Protein AF-A0A9X5X8I8-F1 (afdb_monomer)

Foldseek 3Di:
DDAFDADPQQKTKDLDLVNQCVPCVVVLVVCVVVNVVVVVVSVCCVVPNQPPPHPDRDMDMDGDPPCNVPPDDD

Structure (mmCIF, N/CA/C/O backbone):
data_AF-A0A9X5X8I8-F1
#
_entry.id   AF-A0A9X5X8I8-F1
#
loop_
_atom_site.group_PDB
_atom_site.id
_atom_site.type_symbol
_atom_site.label_atom_id
_atom_site.label_alt_id
_atom_site.label_comp_id
_atom_site.label_asym_id
_atom_site.label_entity_id
_atom_site.label_seq_id
_atom_site.pdbx_PDB_ins_code
_atom_site.Cartn_x
_atom_site.Cartn_y
_atom_site.Cartn_z
_atom_site.occupancy
_atom_site.B_iso_or_equiv
_atom_site.auth_seq_id
_atom_site.auth_comp_id
_atom_site.auth_asym_id
_atom_site.auth_atom_id
_atom_site.pdbx_PDB_model_num
ATOM 1 N N . MET A 1 1 ? 3.806 19.462 0.097 1.00 42.56 1 MET A N 1
ATOM 2 C CA . MET A 1 1 ? 3.526 18.805 1.396 1.00 42.56 1 MET A CA 1
ATOM 3 C C . MET A 1 1 ? 4.140 17.418 1.291 1.00 42.56 1 MET A C 1
ATOM 5 O O . MET A 1 1 ? 4.021 16.899 0.191 1.00 42.56 1 MET A O 1
ATOM 9 N N . PRO A 1 2 ? 4.962 16.968 2.261 1.00 58.00 2 PRO A N 1
ATOM 10 C CA . PRO A 1 2 ? 6.203 16.226 1.990 1.00 58.00 2 PRO A CA 1
ATOM 11 C C . PRO A 1 2 ? 5.953 15.097 0.990 1.00 58.00 2 PRO A C 1
ATOM 13 O O . PRO A 1 2 ? 5.232 14.155 1.289 1.00 58.00 2 PRO A O 1
ATOM 16 N N . GLY A 1 3 ? 6.462 15.290 -0.228 1.00 69.00 3 GLY A N 1
ATOM 17 C CA . GLY A 1 3 ? 6.213 14.379 -1.334 1.00 69.00 3 GLY A CA 1
ATOM 18 C C . GLY A 1 3 ? 6.987 13.082 -1.162 1.00 69.00 3 GLY A C 1
ATOM 19 O O . GLY A 1 3 ? 7.935 13.012 -0.373 1.00 69.00 3 GLY A O 1
ATOM 20 N N . MET A 1 4 ? 6.582 12.081 -1.936 1.00 73.69 4 MET A N 1
ATOM 21 C CA . MET A 1 4 ? 7.293 10.820 -2.100 1.00 73.69 4 MET A CA 1
ATOM 22 C C . MET A 1 4 ? 8.820 10.984 -2.037 1.00 73.69 4 MET A C 1
ATOM 24 O O . MET A 1 4 ? 9.442 11.614 -2.894 1.00 73.69 4 MET A O 1
ATOM 28 N N . THR A 1 5 ? 9.433 10.418 -0.997 1.00 84.44 5 THR A N 1
ATOM 29 C CA . THR A 1 5 ? 10.886 10.471 -0.805 1.00 84.44 5 THR A CA 1
ATOM 30 C C . THR A 1 5 ? 11.516 9.281 -1.502 1.00 84.44 5 THR A C 1
ATOM 32 O O . THR A 1 5 ? 11.194 8.143 -1.165 1.00 84.44 5 THR A O 1
ATOM 35 N N . ARG A 1 6 ? 12.413 9.527 -2.462 1.00 85.06 6 ARG A N 1
ATOM 36 C CA . ARG A 1 6 ? 13.175 8.464 -3.127 1.00 85.06 6 ARG A CA 1
ATOM 37 C C . ARG A 1 6 ? 14.525 8.256 -2.443 1.00 85.06 6 ARG A C 1
ATOM 39 O O . ARG A 1 6 ? 15.214 9.230 -2.148 1.00 85.06 6 ARG A O 1
ATOM 46 N N . ASP A 1 7 ? 14.915 7.008 -2.205 1.00 87.88 7 ASP A N 1
ATOM 47 C CA . ASP A 1 7 ? 16.261 6.659 -1.751 1.00 87.88 7 ASP A CA 1
ATOM 48 C C . ASP A 1 7 ? 17.226 6.419 -2.927 1.00 87.88 7 ASP A C 1
ATOM 50 O O . ASP A 1 7 ? 16.832 6.301 -4.090 1.00 87.88 7 ASP A O 1
ATOM 54 N N . ALA A 1 8 ? 18.520 6.312 -2.619 1.00 82.25 8 ALA A N 1
ATOM 55 C CA . ALA A 1 8 ? 19.567 6.070 -3.616 1.00 82.25 8 ALA A CA 1
ATOM 56 C C . ALA A 1 8 ? 19.477 4.690 -4.302 1.00 82.25 8 ALA A C 1
ATOM 58 O O . ALA A 1 8 ? 20.237 4.416 -5.226 1.00 82.25 8 ALA A O 1
ATOM 59 N N . ARG A 1 9 ? 18.591 3.803 -3.837 1.00 83.69 9 ARG A N 1
ATOM 60 C CA . ARG A 1 9 ? 18.383 2.452 -4.366 1.00 83.69 9 ARG A CA 1
ATOM 61 C C . ARG A 1 9 ? 17.105 2.346 -5.197 1.00 83.69 9 ARG A C 1
ATOM 63 O O . ARG A 1 9 ? 16.804 1.255 -5.659 1.00 83.69 9 ARG A O 1
ATOM 70 N N . GLY A 1 10 ? 16.373 3.442 -5.401 1.00 87.56 10 GLY A N 1
ATOM 71 C CA . GLY A 1 10 ? 15.153 3.463 -6.206 1.00 87.56 10 GLY A CA 1
ATOM 72 C C . GLY A 1 10 ? 13.864 3.225 -5.415 1.00 87.56 10 GLY A C 1
ATOM 73 O O . GLY A 1 10 ? 12.783 3.212 -6.001 1.00 87.56 10 GLY A O 1
ATOM 74 N N . TRP A 1 11 ? 13.928 3.086 -4.093 1.00 89.38 11 TRP A N 1
ATOM 75 C CA . TRP A 1 11 ? 12.728 3.010 -3.266 1.00 89.38 11 TRP A CA 1
ATOM 76 C C . TRP A 1 11 ? 12.086 4.371 -3.122 1.00 89.38 11 TRP A C 1
ATOM 78 O O . TRP A 1 11 ? 12.770 5.350 -2.865 1.00 89.38 11 TRP A O 1
ATOM 88 N N . VAL A 1 12 ? 10.767 4.413 -3.244 1.00 90.75 12 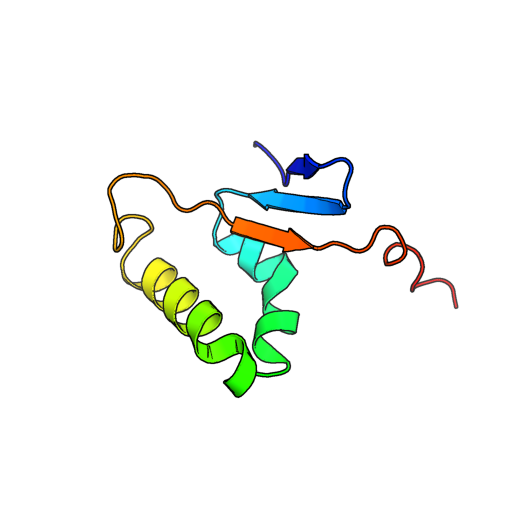VAL A N 1
ATOM 89 C CA . VAL A 1 12 ? 9.953 5.606 -3.055 1.00 90.75 12 VAL A CA 1
ATOM 90 C C . VAL A 1 12 ? 9.039 5.383 -1.860 1.00 90.75 12 VAL A C 1
ATOM 92 O O . VAL A 1 12 ? 8.296 4.399 -1.832 1.00 90.75 12 VAL A O 1
ATOM 95 N N . PHE A 1 13 ? 9.083 6.299 -0.897 1.00 90.75 13 PHE A N 1
ATOM 96 C CA . PHE A 1 13 ? 8.371 6.186 0.366 1.00 90.75 13 PHE A CA 1
ATOM 97 C C . PHE A 1 13 ? 7.382 7.322 0.609 1.00 90.75 13 PHE A C 1
ATOM 99 O O . PHE A 1 13 ? 7.629 8.460 0.211 1.00 90.75 13 PHE A O 1
ATOM 106 N N . THR A 1 14 ? 6.295 7.019 1.314 1.00 91.06 14 THR A N 1
ATOM 107 C CA . THR A 1 14 ? 5.287 7.997 1.740 1.00 91.06 14 THR A CA 1
ATOM 108 C C . THR A 1 14 ? 4.597 7.554 3.033 1.00 91.06 14 THR A C 1
ATOM 110 O O . THR A 1 14 ? 4.514 6.362 3.331 1.00 91.06 14 THR A O 1
ATOM 113 N N . HIS A 1 15 ? 4.095 8.518 3.804 1.00 90.06 15 HIS A N 1
ATOM 114 C CA . HIS A 1 15 ? 3.180 8.276 4.927 1.00 90.06 15 HIS A CA 1
ATOM 115 C C . HIS A 1 15 ? 1.703 8.362 4.507 1.00 90.06 15 HIS A C 1
ATOM 117 O O . HIS A 1 15 ? 0.815 8.069 5.304 1.00 90.06 15 HIS A O 1
ATOM 123 N N . ASP A 1 16 ? 1.430 8.773 3.267 1.00 90.31 16 ASP A N 1
ATO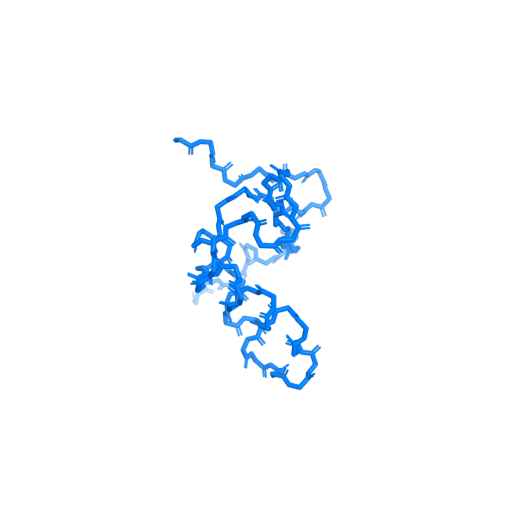M 124 C CA . ASP A 1 16 ? 0.083 8.933 2.737 1.00 90.31 16 ASP A CA 1
ATOM 125 C C . ASP A 1 16 ? -0.365 7.647 2.021 1.00 90.31 16 ASP A C 1
ATOM 127 O O . ASP A 1 16 ? 0.235 7.193 1.040 1.00 90.31 16 ASP A O 1
ATOM 131 N N . LEU A 1 17 ? -1.435 7.040 2.538 1.00 91.06 17 LEU A N 1
ATOM 132 C CA . LEU A 1 17 ? -2.011 5.821 1.978 1.00 91.06 17 LEU A CA 1
ATOM 133 C C . LEU A 1 17 ? -2.596 6.047 0.577 1.00 91.06 17 LEU A C 1
ATOM 135 O O . LEU A 1 17 ? -2.478 5.166 -0.277 1.00 91.06 17 LEU A O 1
ATOM 139 N N . ASP A 1 18 ? -3.230 7.190 0.331 1.00 91.25 18 ASP A N 1
ATOM 140 C CA . ASP A 1 18 ? -3.847 7.496 -0.958 1.00 91.25 18 ASP A CA 1
ATOM 141 C C . ASP A 1 18 ? -2.773 7.771 -2.019 1.00 91.25 18 ASP A C 1
ATOM 143 O O . ASP A 1 18 ? -2.885 7.288 -3.151 1.00 91.25 18 ASP A O 1
ATOM 147 N N . GLU A 1 19 ? -1.683 8.451 -1.651 1.00 91.00 19 GLU A N 1
ATOM 148 C CA . GLU A 1 19 ? -0.517 8.641 -2.527 1.00 91.00 19 GLU A CA 1
ATOM 149 C C . GLU A 1 19 ? 0.137 7.290 -2.871 1.00 91.00 19 GLU A C 1
ATOM 151 O O . GLU A 1 19 ? 0.418 6.994 -4.038 1.00 91.00 19 GLU A O 1
ATOM 156 N N . PHE A 1 20 ? 0.300 6.413 -1.874 1.00 92.38 20 PHE A N 1
ATOM 157 C CA . PHE A 1 20 ? 0.802 5.058 -2.091 1.00 92.38 20 PHE A CA 1
ATOM 158 C C . PHE A 1 20 ? -0.104 4.249 -3.027 1.00 92.38 20 PHE A C 1
ATOM 160 O O . PHE A 1 20 ? 0.381 3.640 -3.983 1.00 92.38 20 PHE A O 1
ATOM 167 N N . LEU A 1 21 ? -1.419 4.245 -2.791 1.00 92.44 21 LEU A N 1
ATOM 168 C CA . LEU A 1 21 ? -2.376 3.482 -3.595 1.00 92.44 21 LEU A CA 1
ATOM 169 C C . LEU A 1 21 ? -2.531 4.028 -5.014 1.00 92.44 21 LEU A C 1
ATOM 171 O O . LEU A 1 21 ? -2.761 3.236 -5.926 1.00 92.44 21 LEU A O 1
ATOM 175 N N . THR A 1 22 ? -2.372 5.334 -5.216 1.00 92.62 22 THR A N 1
ATOM 176 C CA . THR A 1 22 ? -2.339 5.939 -6.556 1.00 92.62 22 THR A CA 1
ATOM 177 C C . THR A 1 22 ? -1.154 5.411 -7.361 1.00 92.62 22 THR A C 1
ATOM 179 O O . THR A 1 22 ? -1.272 5.167 -8.556 1.00 92.62 22 THR A O 1
ATOM 182 N N .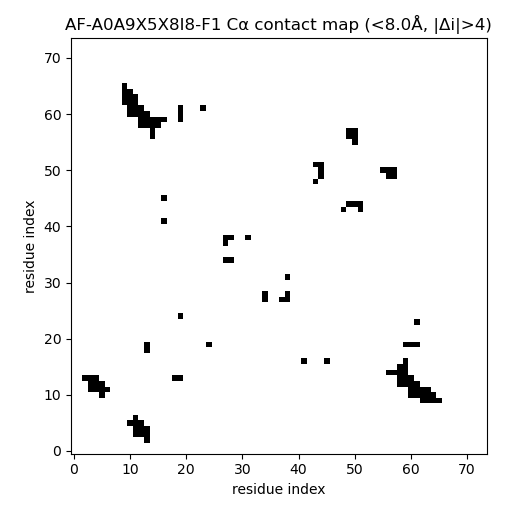 SER A 1 23 ? -0.016 5.179 -6.704 1.00 89.00 23 SER A N 1
ATOM 183 C CA . SER A 1 23 ? 1.217 4.784 -7.381 1.00 89.00 23 SER A CA 1
ATOM 184 C C . SER A 1 23 ? 1.427 3.268 -7.496 1.00 89.00 23 SER A C 1
ATOM 186 O O . SER A 1 23 ? 1.931 2.785 -8.507 1.00 89.00 23 SER A O 1
ATOM 188 N N . ALA A 1 24 ? 1.059 2.499 -6.470 1.00 91.38 24 ALA A N 1
ATOM 189 C CA . ALA A 1 24 ? 1.273 1.050 -6.403 1.00 91.38 24 ALA A CA 1
ATOM 190 C C . ALA A 1 24 ? -0.017 0.235 -6.597 1.00 91.38 24 ALA A C 1
ATOM 192 O O . ALA A 1 24 ? 0.027 -0.994 -6.678 1.00 91.38 24 ALA A O 1
ATOM 193 N N . GLY A 1 25 ? -1.177 0.892 -6.658 1.00 91.19 25 GLY A N 1
ATOM 194 C CA . GLY A 1 25 ? -2.477 0.231 -6.643 1.00 91.19 25 GLY A CA 1
ATOM 195 C C . GLY A 1 25 ? -2.705 -0.725 -7.808 1.00 91.19 25 GLY A C 1
ATOM 196 O O . GLY A 1 25 ? -3.254 -1.808 -7.595 1.00 91.19 25 GLY A O 1
ATOM 197 N N . ASP A 1 26 ? -2.286 -0.358 -9.015 1.00 92.88 26 ASP A N 1
ATOM 198 C CA . ASP A 1 26 ? -2.450 -1.212 -10.197 1.00 92.88 26 ASP A CA 1
ATOM 199 C C . ASP A 1 26 ? -1.538 -2.437 -10.131 1.00 92.88 26 ASP A C 1
ATOM 201 O O . ASP A 1 26 ? -1.969 -3.557 -10.412 1.00 92.88 26 ASP A O 1
ATOM 205 N N . PHE A 1 27 ? -0.310 -2.262 -9.635 1.00 91.69 27 PHE A N 1
ATOM 206 C CA . PHE A 1 27 ? 0.606 -3.369 -9.375 1.00 91.69 27 PHE A CA 1
ATOM 207 C C . PHE A 1 27 ? 0.012 -4.365 -8.369 1.00 91.69 27 PHE A C 1
ATOM 209 O O . PHE A 1 27 ? -0.053 -5.561 -8.658 1.00 91.69 27 PHE A O 1
ATOM 216 N N . LEU A 1 28 ? -0.504 -3.887 -7.230 1.00 93.19 28 LEU A N 1
ATOM 217 C CA . LEU A 1 28 ? -1.129 -4.750 -6.220 1.00 93.19 28 LEU A CA 1
ATOM 218 C C . LEU A 1 28 ? -2.346 -5.505 -6.777 1.00 93.19 28 LEU A C 1
ATOM 220 O O . LEU A 1 28 ? -2.574 -6.665 -6.435 1.00 93.19 28 LEU A O 1
ATOM 224 N N . ARG A 1 29 ? -3.119 -4.871 -7.665 1.00 92.38 29 ARG A N 1
ATOM 225 C CA . ARG A 1 29 ? -4.301 -5.479 -8.294 1.00 92.38 29 ARG A CA 1
ATOM 226 C C . ARG A 1 29 ? -3.973 -6.400 -9.465 1.00 92.38 29 ARG A C 1
ATOM 228 O O . ARG A 1 29 ? -4.816 -7.218 -9.817 1.00 92.38 29 ARG A O 1
ATOM 235 N N . SER A 1 30 ? -2.766 -6.333 -10.024 1.00 95.56 30 SER A N 1
ATOM 236 C CA . SER A 1 30 ? -2.348 -7.190 -11.143 1.00 95.56 30 SER A CA 1
ATOM 237 C C . SER A 1 30 ? -2.351 -8.681 -10.786 1.00 95.56 30 SER A C 1
ATOM 239 O O . SER A 1 30 ? -2.633 -9.531 -11.631 1.00 95.56 30 SER A O 1
ATOM 241 N N . ARG A 1 31 ? -2.050 -9.013 -9.522 1.00 93.56 31 ARG A N 1
ATOM 242 C CA . ARG A 1 31 ? -2.009 -10.388 -9.003 1.00 93.56 31 ARG A CA 1
ATOM 243 C C . ARG A 1 31 ? -2.615 -10.449 -7.600 1.00 93.56 31 ARG A C 1
ATOM 245 O O . ARG A 1 31 ? -1.878 -10.609 -6.625 1.00 93.56 31 ARG A O 1
ATOM 252 N N . PRO A 1 32 ? -3.951 -10.374 -7.470 1.00 90.88 32 PRO A N 1
ATOM 253 C CA . PRO A 1 32 ? -4.606 -10.248 -6.171 1.00 90.88 32 PRO A CA 1
ATOM 254 C C . PRO A 1 32 ? -4.243 -11.374 -5.205 1.00 90.88 32 PRO A C 1
ATOM 256 O O . PRO A 1 32 ? -3.947 -11.099 -4.051 1.00 90.88 32 PRO A O 1
A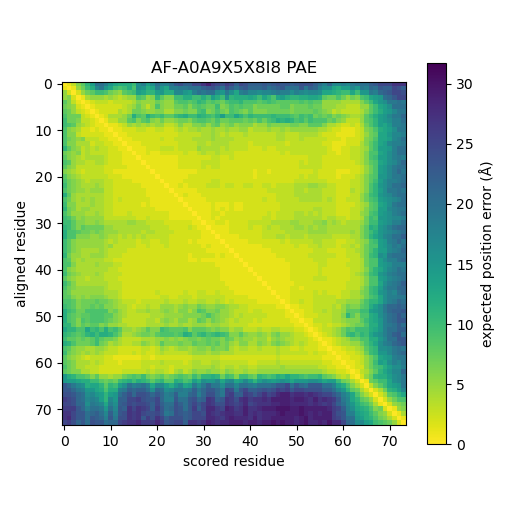TOM 259 N N . ALA A 1 33 ? -4.165 -12.621 -5.686 1.00 94.25 33 ALA A N 1
ATOM 260 C CA . ALA A 1 33 ? -3.771 -13.762 -4.859 1.00 94.25 33 ALA A CA 1
ATOM 261 C C . ALA A 1 33 ? -2.362 -13.585 -4.260 1.00 94.25 33 ALA A C 1
ATOM 263 O O . ALA A 1 33 ? -2.175 -13.787 -3.060 1.00 94.25 33 ALA A O 1
ATOM 264 N N . ALA A 1 34 ? -1.397 -13.131 -5.067 1.00 94.62 34 ALA A N 1
ATOM 265 C CA . ALA A 1 34 ? -0.025 -12.881 -4.623 1.00 94.62 34 ALA A CA 1
ATOM 266 C C . ALA A 1 34 ? 0.090 -11.647 -3.707 1.00 94.62 34 ALA A C 1
ATOM 268 O O . ALA A 1 34 ? 0.975 -11.592 -2.858 1.00 94.62 34 ALA A O 1
ATOM 269 N N . HIS A 1 35 ? -0.815 -10.676 -3.848 1.00 93.81 35 HIS A N 1
ATOM 270 C CA . HIS A 1 35 ? -0.812 -9.415 -3.099 1.00 93.81 35 HIS A CA 1
ATOM 271 C C . HIS A 1 35 ? -1.920 -9.322 -2.039 1.00 93.81 35 HIS A C 1
ATOM 273 O O . HIS A 1 35 ? -2.208 -8.234 -1.542 1.00 93.81 35 HIS A O 1
ATOM 279 N N . THR A 1 36 ? -2.519 -10.451 -1.646 1.00 94.19 36 THR A N 1
ATOM 280 C CA . THR A 1 36 ? -3.686 -10.495 -0.745 1.00 94.19 36 THR A CA 1
ATOM 281 C C . THR A 1 36 ? -3.438 -9.758 0.569 1.00 94.19 36 THR A C 1
ATOM 283 O O . THR A 1 36 ? -4.295 -9.000 1.021 1.00 94.19 36 THR A O 1
ATOM 286 N N . VAL A 1 37 ? -2.261 -9.944 1.177 1.00 9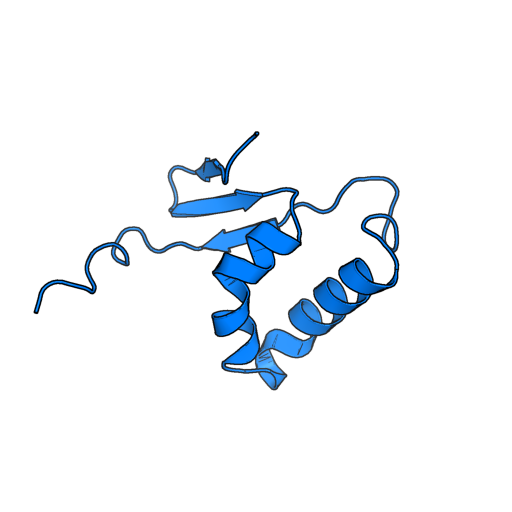4.56 37 VAL A N 1
ATOM 287 C CA . VAL A 1 37 ? -1.907 -9.291 2.447 1.00 94.56 37 VAL A CA 1
ATOM 288 C C . VAL A 1 37 ? -1.843 -7.777 2.278 1.00 94.56 37 VAL A C 1
ATOM 290 O O . VAL A 1 37 ? -2.503 -7.056 3.019 1.00 94.56 37 VAL A O 1
ATOM 293 N N . ALA A 1 38 ? -1.114 -7.293 1.271 1.00 92.56 38 ALA A N 1
ATOM 294 C CA . ALA A 1 38 ? -0.991 -5.862 1.005 1.00 92.56 38 ALA A CA 1
ATOM 295 C C . ALA A 1 38 ? -2.355 -5.222 0.694 1.00 92.56 38 ALA A C 1
ATOM 297 O O . ALA A 1 38 ? -2.679 -4.161 1.227 1.00 92.56 38 ALA A O 1
ATOM 298 N N . LEU A 1 39 ? -3.190 -5.893 -0.104 1.00 94.75 39 LEU A N 1
ATOM 299 C CA . LEU A 1 39 ? -4.551 -5.443 -0.405 1.00 94.75 39 LEU A CA 1
ATOM 300 C C . LEU A 1 39 ? -5.438 -5.408 0.847 1.00 94.75 39 LEU A C 1
ATOM 302 O O . LEU A 1 39 ? -6.164 -4.444 1.051 1.00 94.75 39 LEU A O 1
ATOM 306 N N . SER A 1 40 ? -5.356 -6.421 1.708 1.00 94.50 40 SER A N 1
ATOM 307 C CA . SER A 1 40 ? -6.169 -6.488 2.930 1.00 94.50 40 SER A CA 1
ATOM 308 C C . SER A 1 40 ? -5.748 -5.440 3.961 1.00 94.50 40 SER A C 1
ATOM 310 O O . SER A 1 40 ? -6.602 -4.828 4.594 1.00 94.50 40 SER A O 1
ATOM 312 N N . VAL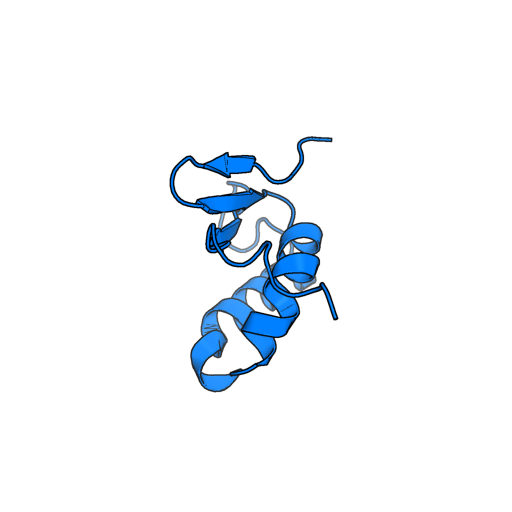 A 1 41 ? -4.443 -5.209 4.121 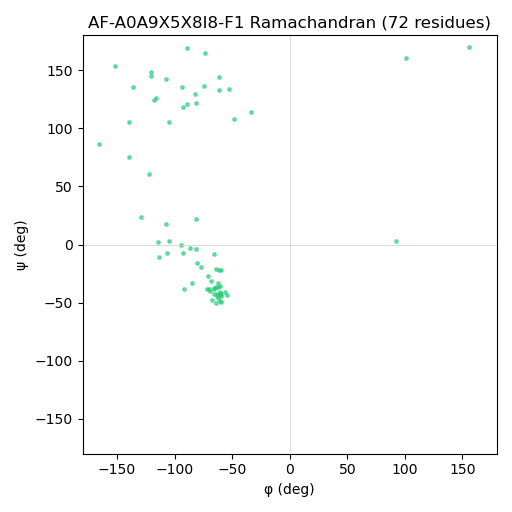1.00 93.81 41 VAL A N 1
ATOM 313 C CA . VAL A 1 41 ? -3.906 -4.200 5.046 1.00 93.81 41 VAL A CA 1
ATOM 314 C C . VAL A 1 41 ? -4.265 -2.793 4.578 1.00 93.81 41 VAL A C 1
ATOM 316 O O . VAL A 1 41 ? -4.779 -2.006 5.365 1.00 93.81 41 VAL A O 1
ATOM 319 N N . THR A 1 42 ? -4.059 -2.479 3.298 1.00 93.88 42 THR A N 1
ATOM 320 C CA . THR A 1 42 ? -4.417 -1.158 2.747 1.00 93.88 42 THR A CA 1
ATOM 321 C C . THR A 1 42 ? -5.923 -0.902 2.788 1.00 93.88 42 THR A C 1
ATOM 323 O O . THR A 1 42 ? -6.352 0.207 3.099 1.00 93.88 42 THR A O 1
ATOM 326 N N . ASP A 1 43 ? -6.743 -1.929 2.559 1.00 94.19 43 ASP A N 1
ATOM 327 C CA . ASP A 1 43 ? -8.194 -1.852 2.726 1.00 94.19 43 ASP A CA 1
ATOM 328 C C . ASP A 1 43 ? -8.605 -1.634 4.194 1.00 94.19 43 ASP A C 1
ATOM 330 O O . ASP A 1 43 ? -9.454 -0.784 4.480 1.00 94.19 43 ASP A O 1
ATOM 334 N N . ALA A 1 44 ? -7.970 -2.336 5.138 1.00 94.44 44 ALA A N 1
ATOM 335 C CA . ALA A 1 44 ? -8.210 -2.153 6.565 1.00 94.44 44 ALA A CA 1
ATOM 336 C C . ALA A 1 44 ? -7.834 -0.740 7.026 1.00 94.44 44 ALA A C 1
ATOM 338 O O . ALA A 1 44 ? -8.643 -0.100 7.692 1.00 94.44 44 ALA A O 1
ATOM 339 N N . LEU A 1 45 ? -6.666 -0.236 6.620 1.00 93.31 45 LEU A N 1
ATOM 340 C CA . LEU A 1 45 ? -6.208 1.123 6.923 1.00 93.31 45 LEU A CA 1
ATOM 341 C C . LEU A 1 45 ? -7.173 2.178 6.373 1.00 93.31 45 LEU A C 1
ATOM 343 O O . LEU A 1 45 ? -7.541 3.113 7.077 1.00 93.31 45 LEU A O 1
ATOM 347 N N . ARG A 1 46 ? -7.672 1.988 5.146 1.00 91.94 46 ARG A N 1
ATOM 348 C CA . ARG A 1 46 ? -8.645 2.904 4.538 1.00 91.94 46 ARG A CA 1
ATOM 349 C C . ARG A 1 46 ? -9.988 2.921 5.270 1.00 91.94 46 ARG A C 1
ATOM 351 O O . ARG A 1 46 ? -10.629 3.963 5.349 1.00 91.94 46 ARG A O 1
ATOM 358 N N . ARG A 1 47 ? -10.450 1.767 5.760 1.00 94.31 47 ARG A N 1
ATOM 359 C CA . ARG A 1 47 ? -11.763 1.640 6.422 1.00 94.31 47 ARG A CA 1
ATOM 360 C C . ARG A 1 47 ? -11.738 1.982 7.904 1.00 94.31 47 ARG A C 1
ATOM 362 O O . ARG A 1 47 ? -12.759 2.407 8.434 1.00 94.31 47 ARG A O 1
ATOM 369 N N . ARG A 1 48 ? -10.626 1.700 8.578 1.00 92.75 48 ARG A N 1
ATOM 370 C CA . ARG A 1 48 ? -10.526 1.720 10.044 1.00 92.75 48 ARG A CA 1
ATOM 371 C C . ARG A 1 48 ? -9.609 2.817 10.566 1.00 92.75 48 ARG A C 1
ATOM 373 O O . ARG A 1 48 ? -9.645 3.065 11.760 1.00 92.75 48 ARG A O 1
ATOM 380 N N . GLY A 1 49 ? -8.855 3.469 9.686 1.00 89.50 49 GLY A N 1
ATOM 381 C CA . GLY A 1 49 ? -7.894 4.500 10.047 1.00 89.50 49 GLY A CA 1
ATOM 382 C C . GLY A 1 49 ? -6.449 3.986 10.065 1.00 89.50 49 GLY A C 1
ATOM 383 O O . GLY A 1 49 ? -6.212 2.772 10.116 1.00 89.50 49 GLY A O 1
ATOM 384 N N . PRO A 1 50 ? -5.473 4.910 9.991 1.00 86.88 50 PRO A N 1
ATOM 385 C CA . PRO A 1 50 ? -4.042 4.594 9.994 1.00 86.88 50 PRO A CA 1
ATOM 386 C C . PRO A 1 50 ? -3.565 3.946 11.303 1.00 86.88 50 PRO A C 1
ATOM 388 O O . PRO A 1 50 ? -2.556 3.251 11.316 1.00 86.88 50 PRO A O 1
ATOM 391 N N . ASP A 1 51 ? -4.317 4.138 12.379 1.00 87.75 51 ASP A N 1
ATOM 392 C CA . ASP A 1 51 ? -4.053 3.721 13.753 1.00 87.75 51 ASP A CA 1
ATOM 393 C C . ASP A 1 51 ? -4.528 2.292 14.083 1.00 87.75 51 ASP A C 1
ATOM 395 O O . ASP A 1 51 ? -4.277 1.770 15.169 1.00 87.75 51 ASP A O 1
ATOM 399 N N . VAL A 1 52 ? -5.174 1.599 13.136 1.00 90.81 52 VAL A N 1
ATOM 400 C CA . VAL A 1 52 ? -5.744 0.254 13.354 1.00 90.81 52 VAL A CA 1
ATOM 401 C C . VAL A 1 52 ? -4.711 -0.808 13.773 1.00 90.81 52 VAL A C 1
ATOM 403 O O . VAL A 1 52 ? -5.078 -1.829 14.359 1.00 90.81 52 VAL A O 1
ATOM 406 N N . TYR A 1 53 ? -3.431 -0.587 13.469 1.00 86.38 53 TYR A N 1
ATOM 407 C CA . TYR A 1 53 ? -2.335 -1.510 13.782 1.00 86.38 53 TYR A CA 1
ATOM 408 C C . TYR A 1 53 ? -1.329 -0.960 14.804 1.00 86.38 53 TYR A C 1
ATOM 410 O O . TYR A 1 53 ? -0.369 -1.657 15.128 1.00 86.38 53 TYR A O 1
ATOM 418 N N . GLY A 1 54 ? -1.540 0.247 15.333 1.00 87.25 54 GLY A N 1
ATOM 419 C CA . GLY A 1 54 ? -0.640 0.876 16.296 1.00 87.25 54 GLY A CA 1
ATOM 420 C C . GLY A 1 54 ? -0.746 2.398 16.295 1.00 87.25 54 GLY A C 1
ATOM 421 O O . GLY A 1 54 ? -1.376 2.988 15.428 1.00 87.25 54 GLY A O 1
ATOM 422 N N . GLU A 1 55 ? -0.109 3.033 17.275 1.00 83.56 55 GLU A N 1
ATOM 423 C CA . GLU A 1 55 ? -0.113 4.497 17.424 1.00 83.56 55 GLU A CA 1
ATOM 424 C C . GLU A 1 55 ? 0.834 5.198 16.434 1.00 83.56 55 GLU A C 1
ATOM 426 O O . GLU A 1 55 ? 0.702 6.394 16.178 1.00 83.56 55 GLU A O 1
ATOM 431 N N . GLU A 1 56 ? 1.793 4.462 15.868 1.00 84.62 56 GLU A N 1
ATOM 432 C CA . GLU A 1 56 ? 2.717 4.981 14.863 1.00 84.62 56 GLU A CA 1
ATOM 433 C C . GLU A 1 56 ? 2.078 4.951 13.472 1.00 84.62 56 GLU A C 1
ATOM 435 O O . GLU A 1 56 ? 1.559 3.924 13.027 1.00 84.62 56 GLU A O 1
ATOM 440 N N . ALA A 1 57 ? 2.132 6.089 12.774 1.00 79.38 57 ALA A N 1
ATOM 441 C CA . ALA A 1 57 ? 1.578 6.204 11.435 1.00 79.38 57 ALA A CA 1
ATOM 442 C C . ALA A 1 57 ? 2.284 5.229 10.473 1.00 79.38 57 ALA A C 1
ATOM 444 O O . ALA A 1 57 ? 3.518 5.191 10.432 1.00 79.38 57 ALA A O 1
ATOM 445 N N . PRO A 1 58 ? 1.529 4.471 9.659 1.00 86.31 58 PRO A N 1
ATOM 446 C CA . PRO A 1 58 ? 2.108 3.526 8.722 1.00 86.31 58 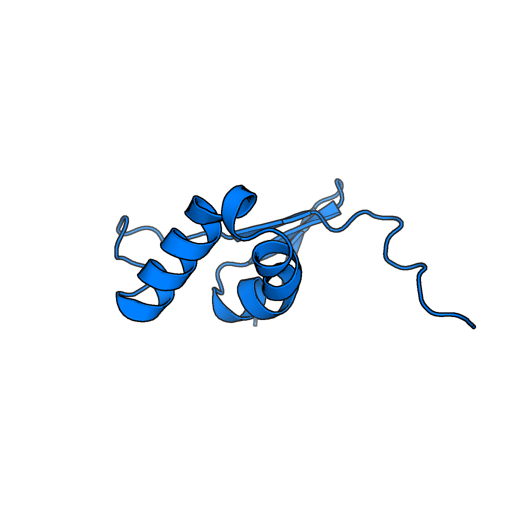PRO A CA 1
ATOM 447 C C . PRO A 1 58 ? 2.999 4.251 7.711 1.00 86.31 58 PRO A C 1
ATOM 449 O O . PRO A 1 58 ? 2.718 5.369 7.274 1.00 86.31 58 PRO A O 1
ATOM 452 N N . PHE A 1 59 ? 4.083 3.583 7.331 1.00 90.06 59 PHE A N 1
ATOM 453 C CA . PHE A 1 59 ? 5.017 4.061 6.324 1.00 90.06 59 PHE A CA 1
ATOM 454 C C . PHE A 1 59 ? 5.029 3.092 5.149 1.00 90.06 59 PHE A C 1
ATOM 456 O O . PHE A 1 59 ? 5.242 1.889 5.318 1.00 90.06 59 PHE A O 1
ATOM 463 N N . PHE A 1 60 ? 4.769 3.610 3.955 1.00 91.19 60 PHE A N 1
ATOM 464 C CA . PHE A 1 60 ? 4.607 2.819 2.745 1.00 91.19 60 PHE A CA 1
ATOM 465 C C . PHE A 1 60 ? 5.810 2.995 1.830 1.00 91.19 60 PHE A C 1
ATOM 467 O O . PHE A 1 60 ? 6.339 4.096 1.694 1.00 91.19 60 PHE A O 1
ATOM 474 N N . GLY A 1 61 ? 6.213 1.914 1.163 1.00 91.06 61 GLY A N 1
ATOM 475 C CA . GLY A 1 61 ? 7.317 1.920 0.211 1.00 91.06 61 GLY A CA 1
ATOM 476 C C . GLY A 1 61 ? 6.969 1.146 -1.054 1.00 91.06 61 GLY A C 1
ATOM 477 O O . GLY A 1 61 ? 6.436 0.037 -0.983 1.00 91.06 61 GLY A O 1
ATOM 478 N N . ARG A 1 62 ? 7.301 1.712 -2.216 1.00 89.19 62 ARG A N 1
ATOM 479 C CA . ARG A 1 62 ? 7.319 0.998 -3.500 1.00 89.19 62 ARG A CA 1
ATOM 480 C C . ARG A 1 62 ? 8.711 1.057 -4.104 1.00 89.19 62 ARG A C 1
ATOM 482 O O . ARG A 1 62 ? 9.394 2.071 -4.004 1.00 89.19 62 ARG A O 1
ATOM 489 N N . PHE A 1 63 ? 9.107 -0.013 -4.774 1.00 88.06 63 PHE A N 1
ATOM 490 C CA . PHE A 1 63 ? 10.301 0.021 -5.601 1.00 88.06 63 PHE A CA 1
ATOM 491 C C . PHE A 1 63 ? 9.944 0.652 -6.949 1.00 88.06 63 PHE A C 1
ATOM 493 O O . PHE A 1 63 ? 9.037 0.177 -7.636 1.00 88.06 63 PHE A O 1
ATOM 500 N N . ALA A 1 64 ? 10.616 1.744 -7.300 1.00 79.75 64 ALA A N 1
ATOM 501 C CA . ALA A 1 64 ? 10.623 2.279 -8.649 1.00 79.75 64 ALA A CA 1
ATOM 502 C C . ALA A 1 64 ? 11.984 1.923 -9.237 1.00 79.75 64 ALA A C 1
ATOM 504 O O . ALA A 1 64 ? 13.002 2.502 -8.844 1.00 79.75 64 ALA A O 1
ATOM 505 N N . ASP A 1 65 ? 11.998 0.936 -10.133 1.00 68.88 65 ASP A N 1
ATOM 506 C CA . ASP A 1 65 ? 13.215 0.591 -10.855 1.00 68.88 65 ASP A CA 1
ATOM 507 C C . ASP A 1 65 ? 13.779 1.864 -11.506 1.00 68.88 65 ASP A C 1
ATOM 509 O O . ASP A 1 65 ? 13.018 2.686 -12.027 1.00 68.88 65 ASP A O 1
ATOM 513 N N . ALA A 1 66 ? 15.086 2.090 -11.377 1.00 58.03 66 ALA A N 1
ATOM 514 C CA . ALA A 1 66 ? 15.725 3.288 -11.919 1.00 58.03 66 ALA A CA 1
ATOM 515 C C . ALA A 1 66 ? 15.581 3.361 -13.449 1.00 58.03 66 ALA A C 1
ATOM 517 O O . ALA A 1 66 ? 15.593 4.459 -13.996 1.00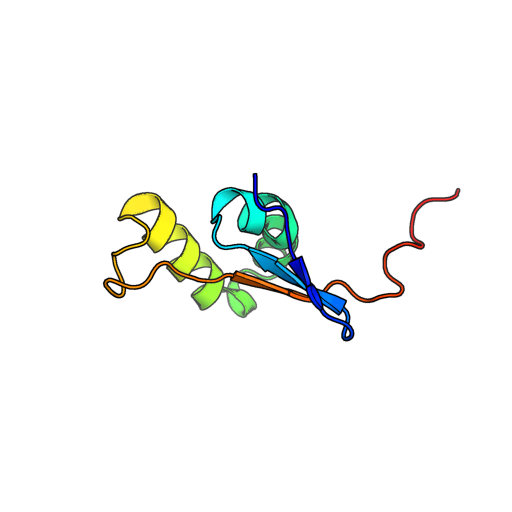 58.03 66 ALA A O 1
ATOM 518 N N . ASP A 1 67 ? 15.350 2.217 -14.100 1.00 53.59 67 ASP A N 1
ATOM 519 C CA . ASP A 1 67 ? 15.201 2.095 -15.549 1.00 53.59 67 ASP A CA 1
ATOM 520 C C . ASP A 1 67 ? 13.736 2.148 -16.032 1.00 53.59 67 ASP A C 1
ATOM 522 O O . ASP A 1 67 ? 13.472 2.088 -17.232 1.00 53.59 67 ASP A O 1
ATOM 526 N N . ALA A 1 68 ? 12.755 2.292 -15.129 1.00 52.88 68 ALA A N 1
ATOM 527 C CA . ALA A 1 68 ? 11.339 2.396 -15.505 1.00 52.88 68 ALA A CA 1
ATOM 528 C C . ALA A 1 68 ? 10.912 3.809 -15.964 1.00 52.88 68 ALA A C 1
ATOM 530 O O . ALA A 1 68 ? 9.780 3.974 -16.413 1.00 52.88 68 ALA A O 1
ATOM 531 N N . ASP A 1 69 ? 11.812 4.800 -15.914 1.00 47.72 69 ASP A N 1
ATOM 532 C CA . ASP A 1 69 ? 11.626 6.143 -16.497 1.00 47.72 69 ASP A CA 1
ATOM 533 C C . ASP A 1 69 ? 11.925 6.171 -18.022 1.00 47.72 69 ASP A C 1
ATOM 535 O O . ASP A 1 69 ? 12.229 7.218 -18.587 1.00 47.72 69 ASP A O 1
ATOM 539 N N . GLY A 1 70 ? 11.859 5.017 -18.702 1.00 49.19 70 GLY A N 1
ATOM 540 C CA . GLY A 1 70 ? 12.174 4.861 -20.130 1.00 49.19 70 GLY A CA 1
ATOM 541 C C . GLY A 1 70 ? 11.105 4.149 -20.965 1.00 49.19 70 GLY A C 1
ATOM 542 O O . GLY A 1 70 ? 11.435 3.568 -21.995 1.00 49.19 70 GLY A O 1
ATOM 543 N N . ALA A 1 71 ? 9.840 4.143 -20.538 1.00 48.78 71 ALA A N 1
ATOM 544 C CA . ALA A 1 71 ? 8.749 3.554 -21.319 1.00 48.78 71 ALA A CA 1
ATOM 545 C C . ALA A 1 71 ? 7.643 4.573 -21.625 1.00 48.78 71 ALA A C 1
ATOM 547 O O . ALA A 1 71 ? 6.503 4.378 -21.219 1.00 48.78 71 ALA A O 1
ATOM 548 N N . ASP A 1 72 ? 8.001 5.648 -22.331 1.00 46.09 72 ASP A N 1
ATOM 549 C CA . ASP A 1 72 ? 7.139 6.309 -23.324 1.00 46.09 72 ASP A CA 1
ATOM 550 C C . ASP A 1 72 ? 7.982 7.264 -24.188 1.00 46.09 72 ASP A C 1
ATOM 552 O O . ASP A 1 72 ? 8.109 8.442 -23.880 1.00 46.09 72 ASP A O 1
ATOM 556 N N . GLU A 1 73 ? 8.580 6.747 -25.262 1.00 38.47 73 GLU A N 1
ATOM 557 C CA . GLU A 1 73 ? 8.785 7.509 -26.500 1.00 38.47 73 GLU A CA 1
ATOM 558 C C . GLU A 1 73 ? 8.508 6.536 -27.655 1.00 38.47 73 GLU A C 1
ATOM 560 O O . GLU A 1 73 ? 9.257 5.581 -27.883 1.00 38.47 73 GLU A O 1
ATOM 565 N N . GLY A 1 74 ? 7.345 6.714 -28.288 1.00 40.97 74 GLY A N 1
ATOM 566 C CA . GLY A 1 74 ? 6.970 6.044 -29.535 1.00 40.97 74 GLY A CA 1
ATOM 567 C C . GLY A 1 74 ? 7.635 6.641 -30.768 1.00 40.97 74 GLY A C 1
ATOM 568 O O . GLY A 1 74 ? 8.331 7.674 -30.650 1.00 40.97 74 GLY A O 1
#

Sequence (74 aa):
MPGMTRDARGWVFTHDLDEFLTSAGDFLRSRPAAHTVALSVTDALRRRGPDVYGEEAPFFGRFADADADGADEG

Secondary structure (DSSP, 8-state):
----EEPTTSEEEES-HHHHHHHHHHHHHHSTTTTHHHHHHHHHHHHH-GGGG-SSPP-EEEE--TTGGG----

Mean predicted aligned error: 7.53 Å

pLDDT: mean 83.34, std 15.54, range [38.47, 95.56]

Solvent-accessible surface area (backbone atoms only — not comparable to full-atom values): 4670 Å² total; per-residue (Å²): 122,94,64,74,46,69,50,99,84,29,38,34,32,40,71,49,66,68,64,46,44,72,72,44,40,66,66,44,61,74,42,47,84,85,27,42,68,62,53,51,50,55,51,45,33,73,75,66,36,64,56,74,87,38,93,64,75,54,76,46,75,46,80,44,63,84,74,67,85,71,83,82,82,133

Radius of gyration: 13.77 Å; Cα contacts (8 Å, |Δi|>4): 63; chains: 1; bounding box: 31×33×47 Å